Protein AF-A0A2V9WVU8-F1 (afdb_monomer)

Solvent-accessible surface area (backbone atoms only — not comparable to full-atom values): 3895 Å² total; per-residue (Å²): 123,72,86,50,52,62,63,51,49,28,51,48,28,36,51,50,15,48,42,28,66,77,39,42,83,69,42,46,63,52,47,32,64,74,45,59,93,49,76,70,48,75,68,54,44,38,51,51,11,53,50,27,35,53,48,20,51,52,49,48,53,50,49,51,48,32,65,73,69,65,64,126

Mean predicted aligned error: 5.77 Å

Structure (mmCIF, N/CA/C/O backbone):
data_AF-A0A2V9WVU8-F1
#
_entry.id   AF-A0A2V9WVU8-F1
#
loop_
_atom_site.group_PDB
_atom_site.id
_atom_site.type_symbol
_atom_site.label_atom_id
_atom_site.label_alt_id
_atom_site.label_comp_id
_atom_site.label_asym_id
_atom_site.label_entity_id
_atom_site.label_seq_id
_atom_site.pdbx_PDB_ins_code
_atom_site.Cartn_x
_atom_site.Cartn_y
_atom_site.Cartn_z
_atom_site.occupancy
_atom_site.B_iso_or_equiv
_atom_site.auth_seq_id
_atom_site.auth_comp_id
_atom_site.auth_asym_id
_atom_site.auth_atom_id
_atom_site.pdbx_PDB_model_num
ATOM 1 N N . MET A 1 1 ? -3.500 -14.755 18.566 1.00 54.34 1 MET A N 1
ATOM 2 C CA . MET A 1 1 ? -2.783 -13.952 17.541 1.00 54.34 1 MET A CA 1
ATOM 3 C C . MET A 1 1 ? -3.717 -13.424 16.444 1.00 54.34 1 MET A C 1
ATOM 5 O O . MET A 1 1 ? -3.276 -12.628 15.629 1.00 54.34 1 MET A O 1
ATOM 9 N N . GLU A 1 2 ? -5.002 -13.793 16.444 1.00 61.94 2 GLU A N 1
ATOM 10 C CA . GLU A 1 2 ? -5.962 -13.463 15.375 1.00 61.94 2 GLU A CA 1
ATOM 11 C C . GLU A 1 2 ? -6.398 -11.989 15.352 1.00 61.94 2 GLU A C 1
ATOM 13 O O . GLU A 1 2 ? -6.661 -11.442 14.284 1.00 61.94 2 GLU A O 1
ATOM 18 N N . HIS A 1 3 ? -6.375 -11.300 16.498 1.00 69.19 3 HIS A N 1
ATOM 19 C CA . HIS A 1 3 ? -6.754 -9.880 16.586 1.00 69.19 3 HIS A CA 1
ATOM 20 C C . HIS A 1 3 ? -5.805 -8.939 15.823 1.00 69.19 3 HIS A C 1
ATOM 22 O O . HIS A 1 3 ? -6.179 -7.816 15.493 1.00 69.19 3 HIS A O 1
ATOM 28 N N . LEU A 1 4 ? -4.577 -9.387 15.529 1.00 80.06 4 LEU A N 1
ATOM 29 C CA . LEU A 1 4 ? -3.590 -8.593 14.797 1.00 80.06 4 LEU A CA 1
ATOM 30 C C . LEU A 1 4 ? -3.678 -8.789 13.281 1.00 80.06 4 LEU A C 1
ATOM 32 O O . LEU A 1 4 ? -3.138 -7.971 12.545 1.00 80.06 4 LEU A O 1
ATOM 36 N N . THR A 1 5 ? -4.377 -9.814 12.790 1.00 84.94 5 THR A N 1
ATOM 37 C CA . THR A 1 5 ? -4.385 -10.153 11.360 1.00 84.9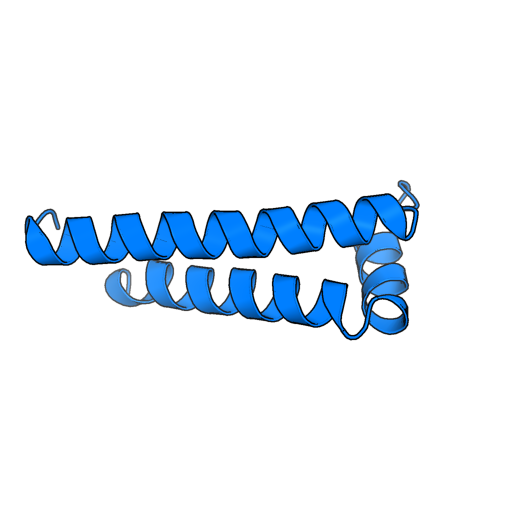4 5 THR A CA 1
ATOM 38 C C . THR A 1 5 ? -5.006 -9.046 10.506 1.00 84.94 5 THR A C 1
ATOM 40 O O . THR A 1 5 ? -4.435 -8.663 9.486 1.00 84.94 5 THR A O 1
ATOM 43 N N . ILE A 1 6 ? -6.136 -8.475 10.939 1.00 84.69 6 ILE A N 1
ATOM 44 C CA . ILE A 1 6 ? -6.806 -7.382 10.217 1.00 84.69 6 ILE A CA 1
ATOM 45 C C . ILE A 1 6 ? -5.954 -6.100 10.175 1.00 84.69 6 ILE A C 1
ATOM 47 O O . ILE A 1 6 ? -5.730 -5.592 9.074 1.00 84.69 6 ILE A O 1
ATOM 51 N N . PRO A 1 7 ? -5.423 -5.569 11.296 1.00 88.00 7 PRO A N 1
ATOM 52 C CA . PRO A 1 7 ? -4.586 -4.368 11.246 1.00 88.00 7 PRO A CA 1
ATOM 53 C C . PRO A 1 7 ? -3.272 -4.567 10.475 1.00 88.00 7 PRO A C 1
ATOM 55 O O . PRO A 1 7 ? -2.793 -3.618 9.851 1.00 88.00 7 PRO A O 1
ATOM 58 N N . LEU A 1 8 ? -2.703 -5.777 10.460 1.00 89.81 8 LEU A N 1
ATOM 59 C CA . LEU A 1 8 ? -1.514 -6.089 9.656 1.00 89.81 8 LEU A CA 1
ATOM 60 C C . LEU A 1 8 ? -1.838 -6.085 8.157 1.00 89.81 8 LEU A C 1
ATOM 62 O O . LEU A 1 8 ? -1.089 -5.515 7.364 1.00 89.81 8 LEU A O 1
ATOM 66 N N . LEU A 1 9 ? -2.990 -6.647 7.777 1.00 89.31 9 LEU A N 1
ATOM 67 C CA . LEU A 1 9 ? -3.468 -6.633 6.397 1.00 89.31 9 LEU A CA 1
ATOM 68 C C . LEU A 1 9 ? -3.765 -5.206 5.913 1.00 89.31 9 LEU A C 1
ATOM 70 O O . LEU A 1 9 ? -3.374 -4.851 4.805 1.00 89.31 9 LEU A O 1
ATOM 74 N N . ILE A 1 10 ? -4.380 -4.369 6.757 1.00 90.69 10 ILE A N 1
ATOM 75 C CA . ILE A 1 10 ? -4.616 -2.944 6.470 1.00 90.69 10 ILE A CA 1
ATOM 76 C C . ILE A 1 10 ? -3.288 -2.235 6.175 1.00 90.69 10 ILE A C 1
ATOM 78 O O . ILE A 1 10 ? -3.146 -1.607 5.130 1.00 90.69 10 ILE A O 1
ATOM 82 N N . GLN A 1 11 ? -2.288 -2.367 7.053 1.00 92.44 11 GLN A N 1
ATOM 83 C CA . GLN A 1 11 ? -0.981 -1.727 6.856 1.00 92.44 11 GLN A CA 1
ATOM 84 C C . GLN A 1 11 ? -0.272 -2.222 5.597 1.00 92.44 11 GLN A C 1
ATOM 86 O O . GLN A 1 11 ? 0.326 -1.422 4.878 1.00 92.44 11 GLN A O 1
ATOM 91 N N . PHE A 1 12 ? -0.367 -3.519 5.302 1.00 90.44 12 PHE A N 1
ATOM 92 C CA . PHE A 1 12 ? 0.207 -4.088 4.092 1.00 90.44 12 PHE A CA 1
ATOM 93 C C . PHE A 1 12 ? -0.465 -3.532 2.830 1.00 90.44 12 PHE A C 1
ATOM 95 O O . PHE A 1 12 ? 0.226 -3.046 1.936 1.00 90.44 12 PHE A O 1
ATOM 102 N N . CYS A 1 13 ? -1.802 -3.531 2.768 1.00 90.31 13 CYS A N 1
ATOM 103 C CA . CYS A 1 13 ? -2.555 -2.981 1.640 1.00 90.31 13 CYS A CA 1
ATOM 104 C C . CYS A 1 13 ? -2.283 -1.485 1.444 1.00 90.31 13 CYS A C 1
ATOM 106 O O . CYS A 1 13 ? -2.080 -1.041 0.313 1.00 90.31 13 CYS A O 1
ATOM 108 N N . LEU A 1 14 ? -2.232 -0.715 2.533 1.00 90.88 14 LEU A N 1
ATOM 109 C CA . LEU A 1 14 ? -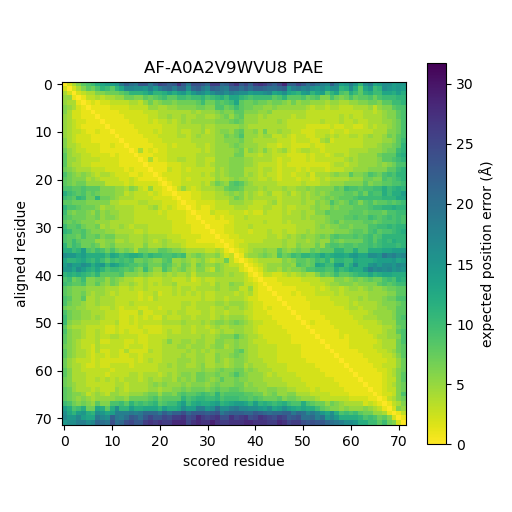1.941 0.713 2.486 1.00 90.88 14 LEU A CA 1
ATOM 110 C C . LEU A 1 14 ? -0.503 0.983 2.035 1.00 90.88 14 LEU A C 1
ATOM 112 O O . LEU A 1 14 ? -0.285 1.782 1.128 1.00 90.88 14 LEU A O 1
ATOM 116 N N . GLY A 1 15 ? 0.476 0.302 2.633 1.00 91.69 15 GLY A N 1
ATOM 117 C CA . GLY A 1 15 ? 1.890 0.456 2.300 1.00 91.69 15 GLY A CA 1
ATOM 118 C C . GLY A 1 15 ? 2.174 0.072 0.852 1.00 91.69 15 GLY A C 1
ATOM 119 O O . GLY A 1 15 ? 2.812 0.833 0.127 1.00 91.69 15 GLY A O 1
ATOM 120 N N . PHE A 1 16 ? 1.624 -1.055 0.398 1.00 88.56 16 PHE A N 1
ATOM 121 C CA . PHE A 1 16 ? 1.708 -1.485 -0.995 1.00 88.56 16 PHE A CA 1
ATOM 122 C C . PHE A 1 16 ? 1.027 -0.488 -1.943 1.00 88.56 16 PHE A C 1
ATOM 124 O O . PHE A 1 16 ? 1.599 -0.111 -2.964 1.00 88.56 16 PHE A O 1
ATOM 131 N N . GLY A 1 17 ? -0.166 -0.010 -1.585 1.00 89.75 17 GLY A N 1
ATOM 132 C CA . GLY A 1 17 ? -0.929 0.951 -2.373 1.00 89.75 17 GLY A CA 1
ATOM 133 C C . GLY A 1 17 ? -0.272 2.332 -2.482 1.00 89.75 17 GLY A C 1
ATOM 134 O O . GLY A 1 17 ? -0.324 2.956 -3.541 1.00 89.75 17 GLY A O 1
ATOM 135 N N . ILE A 1 18 ? 0.398 2.807 -1.433 1.00 91.75 18 ILE A N 1
ATOM 136 C CA . ILE A 1 18 ? 1.188 4.047 -1.470 1.00 91.75 18 ILE A CA 1
ATOM 137 C C . ILE A 1 18 ? 2.466 3.823 -2.279 1.00 91.75 18 ILE A C 1
ATOM 139 O O . ILE A 1 18 ? 2.776 4.612 -3.173 1.00 91.75 18 ILE A O 1
ATOM 143 N N . ALA A 1 19 ? 3.182 2.727 -2.026 1.00 89.00 19 ALA A N 1
ATOM 144 C CA . ALA A 1 19 ? 4.413 2.405 -2.735 1.00 89.00 19 ALA A CA 1
ATOM 145 C C . ALA A 1 19 ? 4.184 2.261 -4.246 1.00 89.00 19 ALA A C 1
ATOM 147 O O . ALA A 1 19 ? 4.999 2.744 -5.027 1.00 89.00 19 ALA A O 1
ATOM 148 N N . GLY A 1 20 ? 3.075 1.660 -4.689 1.00 85.88 20 GLY A N 1
ATOM 149 C CA . GLY A 1 20 ? 2.781 1.507 -6.119 1.00 85.88 20 GLY A CA 1
ATOM 150 C C . GLY A 1 20 ? 2.375 2.813 -6.804 1.00 85.88 20 GLY A C 1
ATOM 151 O O . GLY A 1 20 ? 2.443 2.907 -8.030 1.00 85.88 20 GLY A O 1
ATOM 152 N N . LEU A 1 21 ? 2.000 3.838 -6.030 1.00 87.19 21 LEU A N 1
ATOM 153 C CA . LEU A 1 21 ? 1.668 5.167 -6.536 1.00 87.19 21 LEU A CA 1
ATOM 154 C C . LEU A 1 21 ? 2.890 6.096 -6.567 1.00 87.19 21 LEU A C 1
ATOM 156 O O . LEU A 1 21 ? 3.058 6.828 -7.544 1.00 87.19 21 LEU A O 1
ATOM 160 N N . LEU A 1 22 ? 3.723 6.058 -5.517 1.00 89.50 22 LEU A N 1
ATOM 161 C CA . LEU A 1 22 ? 4.926 6.889 -5.370 1.00 89.50 22 LEU A CA 1
ATOM 162 C C . LEU A 1 22 ? 6.150 6.306 -6.082 1.00 89.50 22 LEU A C 1
ATOM 164 O O . LEU A 1 22 ? 6.967 7.072 -6.580 1.00 89.50 22 LEU A O 1
ATOM 168 N N . TRP A 1 23 ? 6.287 4.978 -6.109 1.00 89.19 23 TRP A N 1
ATOM 169 C CA . TRP A 1 23 ? 7.466 4.280 -6.630 1.00 89.19 23 T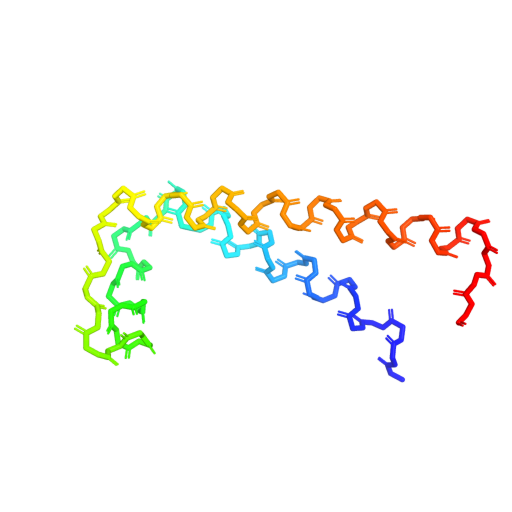RP A CA 1
ATOM 170 C C . TRP A 1 23 ? 7.118 3.155 -7.623 1.00 89.19 23 TRP A C 1
ATOM 172 O O . TRP A 1 23 ? 7.560 2.005 -7.471 1.00 89.19 23 TRP A O 1
ATOM 182 N N . PRO A 1 24 ? 6.323 3.447 -8.671 1.00 85.38 24 PRO A N 1
ATOM 183 C CA . PRO A 1 24 ? 5.871 2.427 -9.612 1.00 85.38 24 PRO A CA 1
ATOM 184 C C . PRO A 1 24 ? 7.032 1.738 -10.350 1.00 85.38 24 PRO A C 1
ATOM 186 O O . PRO A 1 24 ? 6.913 0.571 -10.716 1.00 85.38 24 PRO A O 1
ATOM 189 N N . GLU A 1 25 ? 8.177 2.402 -10.520 1.00 86.50 25 GLU A N 1
ATOM 190 C CA . GLU A 1 25 ? 9.366 1.857 -11.189 1.00 86.50 25 GLU A CA 1
ATOM 191 C C . GLU A 1 25 ? 10.009 0.714 -10.396 1.00 86.50 25 GLU A C 1
ATOM 193 O O . GLU A 1 25 ? 10.620 -0.178 -10.979 1.00 86.50 25 GLU A O 1
ATOM 198 N N . LYS A 1 26 ? 9.880 0.727 -9.063 1.00 86.38 26 LYS A N 1
ATOM 199 C CA . LYS A 1 26 ? 10.427 -0.319 -8.187 1.00 86.38 26 LYS A CA 1
ATOM 200 C C . LYS A 1 26 ? 9.452 -1.473 -8.008 1.00 86.38 26 LYS A C 1
ATOM 202 O O . LYS A 1 26 ? 9.887 -2.614 -7.902 1.00 86.38 26 LYS A O 1
ATOM 207 N N . LEU A 1 27 ? 8.149 -1.193 -8.009 1.00 85.62 27 LEU A N 1
ATOM 208 C CA . LEU A 1 27 ? 7.128 -2.223 -7.827 1.00 85.62 27 LEU A CA 1
ATOM 209 C C . LEU A 1 27 ? 6.790 -2.984 -9.102 1.00 85.62 27 LEU A C 1
ATOM 211 O O . LEU A 1 27 ? 6.513 -4.176 -9.024 1.00 85.62 27 LEU A O 1
ATOM 215 N N . LYS A 1 28 ? 6.859 -2.348 -10.273 1.00 85.81 28 LYS A N 1
ATOM 216 C CA . LYS A 1 28 ? 6.617 -3.021 -11.553 1.00 85.81 28 LYS A CA 1
ATOM 217 C C . LYS A 1 28 ? 7.448 -4.304 -11.739 1.00 85.81 28 LYS A C 1
ATOM 219 O O . LYS A 1 28 ? 6.815 -5.329 -11.966 1.00 85.81 28 LYS A O 1
ATOM 224 N N . PRO A 1 29 ? 8.789 -4.319 -11.583 1.00 87.38 29 PRO A N 1
ATOM 225 C CA . PRO A 1 29 ? 9.569 -5.551 -11.751 1.00 87.38 29 PRO A CA 1
ATOM 226 C C . PRO A 1 29 ? 9.241 -6.622 -10.697 1.00 87.38 29 PRO A C 1
ATOM 228 O O . PRO A 1 29 ? 9.311 -7.818 -10.981 1.00 87.38 29 PRO A O 1
ATOM 231 N N . VAL A 1 30 ? 8.839 -6.208 -9.490 1.00 86.62 30 VAL A N 1
ATOM 232 C CA . VAL A 1 30 ? 8.386 -7.131 -8.437 1.00 86.62 30 VAL A CA 1
ATOM 233 C C . VAL A 1 30 ? 7.064 -7.786 -8.836 1.00 86.62 30 VAL A C 1
ATOM 235 O O . VAL A 1 30 ? 6.956 -9.007 -8.767 1.00 86.62 30 VAL A O 1
ATOM 238 N N . LEU A 1 31 ? 6.082 -7.008 -9.310 1.00 83.94 31 LEU A N 1
ATOM 239 C CA . LEU A 1 31 ? 4.826 -7.563 -9.819 1.00 83.94 31 LEU A CA 1
ATOM 240 C C . LEU A 1 31 ? 5.031 -8.389 -11.089 1.00 83.94 31 LEU A C 1
ATOM 242 O O . LEU A 1 31 ? 4.373 -9.405 -11.229 1.00 83.94 31 LEU A O 1
ATOM 246 N N . GLU A 1 32 ? 5.923 -7.997 -11.996 1.00 87.62 32 GLU A N 1
ATOM 247 C CA . GLU A 1 32 ? 6.242 -8.782 -13.198 1.00 87.62 32 GLU A CA 1
ATOM 248 C C . GLU A 1 32 ? 6.807 -10.157 -12.842 1.00 87.62 32 GLU A C 1
ATOM 250 O O . GLU A 1 32 ? 6.451 -11.152 -13.467 1.00 87.62 32 GLU A O 1
ATOM 255 N N . THR A 1 33 ? 7.645 -10.223 -11.807 1.00 87.88 33 THR A N 1
ATOM 256 C CA . THR A 1 33 ? 8.174 -11.493 -11.298 1.00 87.88 33 THR A CA 1
ATOM 257 C C . THR A 1 33 ? 7.081 -12.304 -10.601 1.00 87.88 33 THR A C 1
ATOM 259 O O . THR A 1 33 ? 6.953 -13.502 -10.834 1.00 87.88 33 THR A O 1
ATOM 262 N N . LEU A 1 34 ? 6.271 -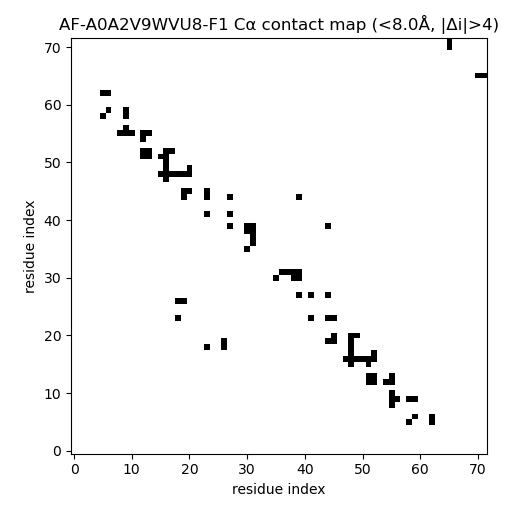11.656 -9.758 1.00 85.88 34 LEU A N 1
ATOM 263 C CA . LEU A 1 34 ? 5.239 -12.318 -8.958 1.00 85.88 34 LEU A CA 1
ATOM 264 C C . LEU A 1 34 ? 4.040 -12.793 -9.794 1.00 85.88 34 LEU A C 1
ATOM 266 O O . LEU A 1 34 ? 3.453 -13.827 -9.497 1.00 85.88 34 LEU A O 1
ATOM 270 N N . MET A 1 35 ? 3.668 -12.033 -10.823 1.00 83.62 35 MET A N 1
ATOM 271 C CA . MET A 1 35 ? 2.527 -12.290 -11.706 1.00 83.62 35 MET A CA 1
ATOM 272 C C . MET A 1 35 ? 2.945 -12.930 -13.033 1.00 83.62 35 MET A C 1
ATOM 274 O O . MET A 1 35 ? 2.145 -12.953 -13.971 1.00 83.62 35 MET A O 1
ATOM 278 N N . PHE A 1 36 ? 4.178 -13.433 -13.142 1.00 84.81 36 PHE A N 1
ATOM 279 C CA . PHE A 1 36 ? 4.672 -14.053 -14.366 1.00 84.81 36 PHE A CA 1
ATOM 280 C C . PHE A 1 36 ? 3.697 -15.137 -14.866 1.00 84.81 36 PHE A C 1
ATOM 282 O O . PHE A 1 36 ? 3.244 -15.962 -14.066 1.00 84.81 36 PHE A O 1
ATOM 289 N N . PRO A 1 37 ? 3.364 -15.171 -16.172 1.00 84.31 37 PRO A N 1
ATOM 290 C CA . PRO A 1 37 ? 3.952 -14.421 -17.295 1.00 84.31 37 PRO A CA 1
ATOM 291 C C . PRO A 1 37 ? 3.251 -13.093 -17.640 1.00 84.31 37 PRO A C 1
ATOM 293 O O . PRO A 1 37 ? 3.468 -12.539 -18.717 1.00 84.31 37 PRO A O 1
ATOM 296 N N . TRP A 1 38 ? 2.374 -12.582 -16.777 1.00 80.25 38 TRP A N 1
ATOM 297 C CA . TRP A 1 38 ? 1.649 -11.342 -17.032 1.00 80.25 38 TRP A CA 1
ATOM 298 C C . TRP A 1 38 ? 2.535 -10.122 -16.767 1.00 80.25 38 TRP A C 1
ATOM 300 O O . TRP A 1 38 ? 2.991 -9.909 -15.646 1.00 80.25 38 TRP A O 1
ATOM 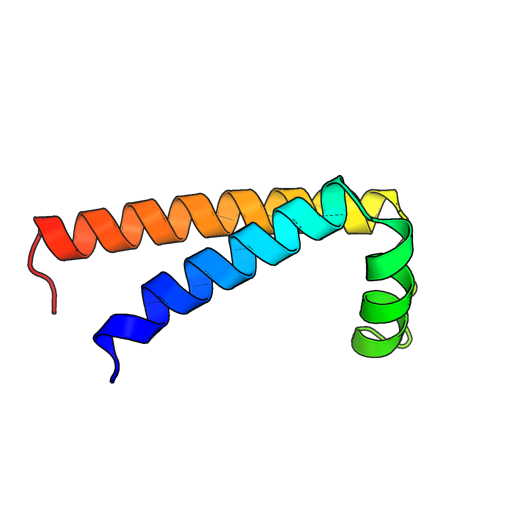310 N N . PHE A 1 39 ? 2.731 -9.282 -17.786 1.00 80.75 39 PHE A N 1
ATOM 311 C CA . PHE A 1 39 ? 3.506 -8.044 -17.681 1.00 80.75 39 PHE A CA 1
ATOM 312 C C . PHE A 1 39 ? 2.573 -6.848 -17.447 1.00 80.75 39 PHE A C 1
ATOM 314 O O . PHE A 1 39 ? 2.022 -6.294 -18.407 1.00 80.75 39 PHE A O 1
ATOM 321 N N . PRO A 1 40 ? 2.335 -6.429 -16.189 1.00 79.06 40 PRO A N 1
ATOM 322 C CA . PRO A 1 40 ? 1.473 -5.293 -15.911 1.00 79.06 40 PRO A CA 1
ATOM 323 C C . PRO A 1 40 ? 2.045 -4.007 -16.513 1.00 79.06 40 PRO A C 1
ATOM 325 O O . PRO A 1 40 ? 3.181 -3.602 -16.259 1.00 79.06 40 PRO A O 1
ATOM 328 N N . SER A 1 41 ? 1.211 -3.307 -17.281 1.00 86.38 41 SER A N 1
ATOM 329 C CA . SER A 1 41 ? 1.516 -1.937 -17.688 1.00 86.38 41 SER A CA 1
ATOM 330 C C . SER A 1 41 ? 1.494 -1.000 -16.475 1.00 86.38 41 SER A C 1
ATOM 332 O O . SER A 1 41 ? 0.792 -1.242 -15.490 1.00 86.38 41 SER A O 1
ATOM 334 N N . TYR A 1 42 ? 2.203 0.128 -16.558 1.00 83.38 42 TYR A N 1
ATOM 335 C CA . TYR A 1 42 ? 2.216 1.144 -15.494 1.00 83.38 42 TYR A CA 1
ATOM 336 C C . TYR A 1 42 ? 0.812 1.639 -15.102 1.00 83.38 42 TYR A C 1
ATOM 338 O O . TYR A 1 42 ? 0.561 1.959 -13.941 1.00 83.38 42 TYR A O 1
ATOM 346 N N . ARG A 1 43 ? -0.131 1.668 -16.055 1.00 85.94 43 ARG A N 1
ATOM 347 C CA . ARG A 1 43 ? -1.533 2.029 -15.797 1.00 85.94 43 ARG A CA 1
ATOM 348 C C . ARG A 1 43 ? -2.243 0.966 -14.959 1.00 85.94 43 ARG A C 1
ATOM 350 O O . ARG A 1 43 ? -2.957 1.307 -14.022 1.00 85.94 43 ARG A O 1
ATOM 357 N N . VAL A 1 44 ? -2.023 -0.309 -15.274 1.00 86.94 44 VAL A N 1
ATOM 358 C CA . VAL A 1 44 ? -2.583 -1.435 -14.514 1.00 86.94 44 VAL A CA 1
ATOM 359 C C . VAL A 1 44 ? -2.014 -1.450 -13.099 1.00 86.94 44 VAL A C 1
ATOM 361 O O . VAL A 1 44 ? -2.789 -1.574 -12.154 1.00 86.94 44 VAL A O 1
ATOM 364 N N . LEU A 1 45 ? -0.704 -1.233 -12.943 1.00 87.19 45 LEU A N 1
ATOM 365 C CA . LEU A 1 45 ? -0.058 -1.120 -11.634 1.00 87.19 45 LEU A CA 1
ATOM 366 C C . LEU A 1 45 ? -0.684 -0.003 -10.791 1.00 87.19 45 LEU A C 1
ATOM 368 O O . LEU A 1 45 ? -1.074 -0.245 -9.653 1.00 87.19 45 LEU A O 1
ATOM 372 N N . ARG A 1 46 ? -0.859 1.197 -11.361 1.00 87.56 46 ARG A N 1
ATOM 373 C CA . ARG A 1 46 ? -1.524 2.314 -10.670 1.00 87.56 46 ARG A CA 1
ATOM 374 C C . ARG A 1 46 ? -2.952 1.974 -10.250 1.00 87.56 46 ARG A C 1
ATOM 376 O O . ARG A 1 46 ? -3.324 2.269 -9.118 1.00 87.56 46 ARG A O 1
ATOM 383 N N . ASN A 1 47 ? -3.731 1.326 -11.115 1.00 90.88 47 ASN A N 1
ATOM 384 C CA . ASN A 1 47 ? -5.093 0.906 -10.777 1.00 90.88 47 ASN A CA 1
ATOM 385 C C . ASN A 1 47 ? -5.110 -0.119 -9.632 1.00 90.88 47 ASN A C 1
ATOM 387 O O . ASN A 1 47 ? -5.938 -0.003 -8.733 1.00 90.88 47 ASN A O 1
ATOM 391 N N . HIS A 1 48 ? -4.178 -1.079 -9.624 1.00 89.00 48 HIS A N 1
AT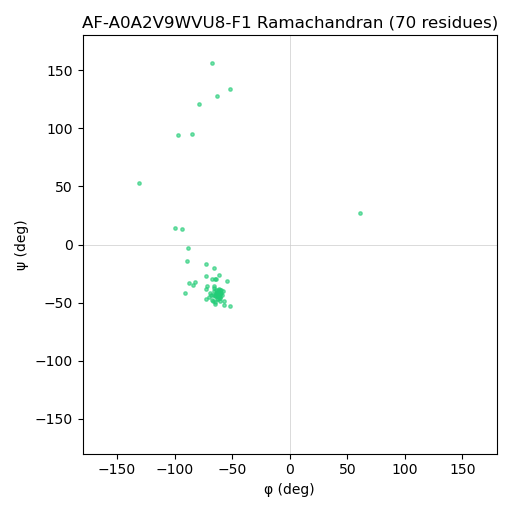OM 392 C CA . HIS A 1 48 ? -4.027 -2.032 -8.518 1.00 89.00 48 HIS A CA 1
ATOM 3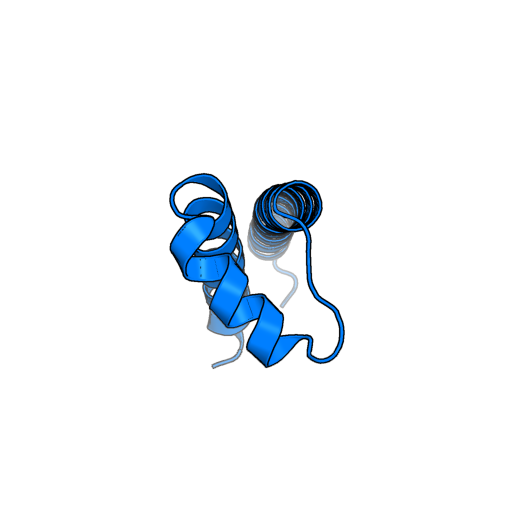93 C C . HIS A 1 48 ? -3.624 -1.324 -7.223 1.00 89.00 48 HIS A C 1
ATOM 395 O O . HIS A 1 48 ? -4.152 -1.641 -6.163 1.00 89.00 48 HIS A O 1
ATOM 401 N N . SER A 1 49 ? -2.752 -0.320 -7.315 1.00 88.75 49 SER A N 1
ATOM 402 C CA . SER A 1 49 ? -2.341 0.515 -6.187 1.00 88.75 49 SER A CA 1
ATOM 403 C C . SER A 1 49 ? -3.522 1.258 -5.562 1.00 88.75 49 SER A C 1
ATOM 405 O O . SER A 1 49 ? -3.728 1.197 -4.354 1.00 88.75 49 SER A O 1
ATOM 407 N N . VAL A 1 50 ? -4.343 1.914 -6.387 1.00 91.12 50 VAL A N 1
ATOM 408 C CA . VAL A 1 50 ? -5.564 2.601 -5.936 1.00 91.12 50 VAL A CA 1
ATOM 409 C C . VAL A 1 50 ? -6.564 1.601 -5.355 1.00 91.12 50 VAL A C 1
ATOM 411 O O . VAL A 1 50 ? -7.143 1.860 -4.302 1.00 91.12 50 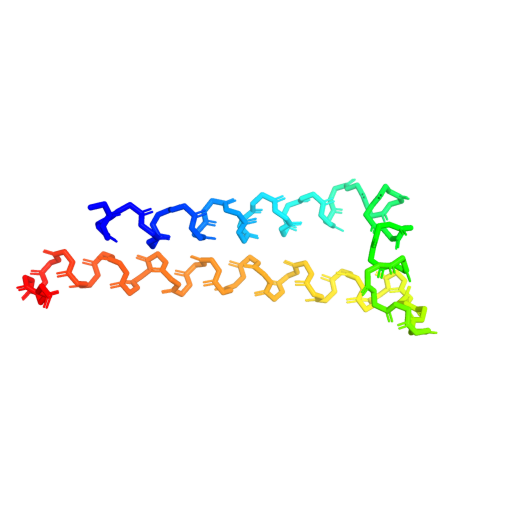VAL A O 1
ATOM 414 N N . GLY A 1 51 ? -6.725 0.436 -5.989 1.00 92.19 51 GLY A N 1
ATOM 415 C CA . GLY A 1 51 ? -7.557 -0.651 -5.476 1.00 92.19 51 GLY A CA 1
ATOM 416 C C . GLY A 1 51 ? -7.097 -1.150 -4.104 1.00 92.19 51 GLY A C 1
ATOM 417 O O . GLY A 1 51 ? -7.927 -1.339 -3.221 1.00 92.19 51 GLY A O 1
ATOM 418 N N . ALA A 1 52 ? -5.787 -1.290 -3.886 1.00 91.25 52 ALA A N 1
ATOM 419 C CA . ALA A 1 52 ? -5.216 -1.688 -2.601 1.00 91.25 52 ALA A CA 1
ATOM 420 C C . ALA A 1 52 ? -5.457 -0.636 -1.505 1.00 91.25 52 ALA A C 1
ATOM 422 O O . ALA A 1 52 ? -5.808 -0.998 -0.383 1.00 91.25 52 ALA A O 1
ATOM 423 N N . ILE A 1 53 ? -5.351 0.659 -1.830 1.00 91.56 53 ILE A N 1
ATOM 424 C CA . ILE A 1 53 ? -5.699 1.747 -0.899 1.00 91.56 53 ILE A CA 1
ATOM 425 C C . ILE A 1 53 ? -7.191 1.696 -0.551 1.00 91.56 53 ILE A C 1
ATOM 427 O O . ILE A 1 53 ? -7.553 1.765 0.623 1.00 91.56 53 ILE A O 1
ATOM 431 N N . LEU A 1 54 ? -8.063 1.543 -1.553 1.00 93.44 54 LEU A N 1
ATOM 432 C CA . LEU A 1 54 ? -9.506 1.475 -1.330 1.00 93.44 54 LEU A CA 1
ATOM 433 C C . LEU A 1 54 ? -9.878 0.258 -0.475 1.00 93.44 54 LEU A C 1
ATOM 435 O O . LEU A 1 54 ? -10.645 0.384 0.477 1.00 93.44 54 LEU A O 1
ATOM 439 N N . LEU A 1 55 ? -9.282 -0.902 -0.760 1.00 91.00 55 LEU A N 1
ATOM 440 C CA . LEU A 1 55 ? -9.453 -2.113 0.036 1.00 91.00 55 LEU A CA 1
ATOM 441 C C . LEU A 1 55 ? -8.968 -1.911 1.475 1.00 91.00 55 LEU A C 1
ATOM 443 O O . LEU A 1 55 ? -9.665 -2.297 2.409 1.00 91.00 55 LEU A O 1
ATOM 447 N N . SER A 1 56 ? -7.820 -1.259 1.668 1.00 91.25 56 SER A N 1
ATOM 448 C CA . SER A 1 56 ? -7.318 -0.909 2.999 1.00 91.25 56 SER A CA 1
ATOM 449 C C . SER A 1 56 ? -8.309 -0.040 3.772 1.00 91.25 56 SER A C 1
ATOM 451 O O . SER A 1 56 ? -8.485 -0.240 4.973 1.00 91.25 56 SER A O 1
ATOM 453 N N . PHE A 1 57 ? -8.958 0.916 3.105 1.00 92.25 57 PHE A N 1
ATOM 454 C CA . PHE A 1 57 ? -9.967 1.768 3.727 1.00 92.25 57 PHE A CA 1
ATOM 455 C C . PHE A 1 57 ? -11.213 0.968 4.122 1.00 92.25 57 PHE A C 1
ATOM 457 O O . PHE A 1 57 ? -11.696 1.096 5.244 1.00 92.25 57 PHE A O 1
ATOM 464 N N . VAL A 1 58 ? -11.691 0.079 3.246 1.00 93.38 58 VAL A N 1
ATOM 465 C CA . VAL A 1 58 ? -12.818 -0.819 3.547 1.00 93.38 58 VAL A CA 1
ATOM 466 C C . VAL A 1 58 ? -12.492 -1.727 4.732 1.00 93.38 58 VAL A C 1
ATOM 468 O O . VAL A 1 58 ? -13.298 -1.837 5.652 1.00 93.38 58 VAL A O 1
ATOM 471 N N . LEU A 1 59 ? -11.305 -2.338 4.756 1.00 90.19 59 LEU A N 1
ATOM 472 C CA . LEU A 1 59 ? -10.864 -3.184 5.866 1.00 90.19 59 LEU A CA 1
ATOM 473 C C . LEU A 1 59 ? -10.779 -2.404 7.180 1.00 90.19 59 LEU A C 1
ATOM 475 O O . LEU A 1 59 ? -11.165 -2.932 8.218 1.00 90.19 59 LEU A O 1
ATOM 479 N N . LEU A 1 60 ? -10.334 -1.147 7.138 1.00 90.56 60 LEU A N 1
ATOM 480 C CA . LEU A 1 60 ? -10.315 -0.266 8.302 1.00 90.56 60 LEU A CA 1
ATOM 481 C C . LEU A 1 60 ? -11.730 0.049 8.802 1.00 90.56 60 LEU A C 1
ATOM 483 O O . LEU A 1 60 ? -11.981 -0.055 9.999 1.00 90.56 60 LEU A O 1
ATOM 487 N N . VAL A 1 61 ? -12.671 0.357 7.908 1.00 91.69 61 VAL A N 1
ATOM 488 C CA . VAL A 1 61 ? -14.082 0.569 8.275 1.00 91.69 61 VAL A CA 1
ATOM 489 C C . VAL A 1 61 ? -14.682 -0.696 8.886 1.00 91.69 61 VAL A C 1
ATOM 491 O O . VAL A 1 61 ? -15.330 -0.619 9.926 1.00 91.69 61 VAL A O 1
ATOM 494 N N . VAL A 1 62 ? -14.432 -1.866 8.293 1.00 89.62 62 VAL A N 1
ATOM 495 C CA . VAL A 1 62 ? -14.890 -3.156 8.829 1.00 89.62 62 VAL A CA 1
ATOM 496 C C . VAL A 1 62 ? -14.268 -3.432 10.195 1.00 89.62 62 VAL A C 1
ATOM 498 O O . VAL A 1 62 ? -14.971 -3.871 11.098 1.00 89.62 62 VAL A O 1
ATOM 501 N N . PHE A 1 63 ? -12.978 -3.155 10.375 1.00 87.44 63 PHE A N 1
ATOM 502 C CA . PHE A 1 63 ? -12.292 -3.330 11.652 1.00 87.44 63 PHE A CA 1
ATOM 503 C C . PHE A 1 63 ? -12.886 -2.433 12.741 1.00 87.44 63 PHE A C 1
ATOM 505 O O . PHE A 1 63 ? -13.207 -2.916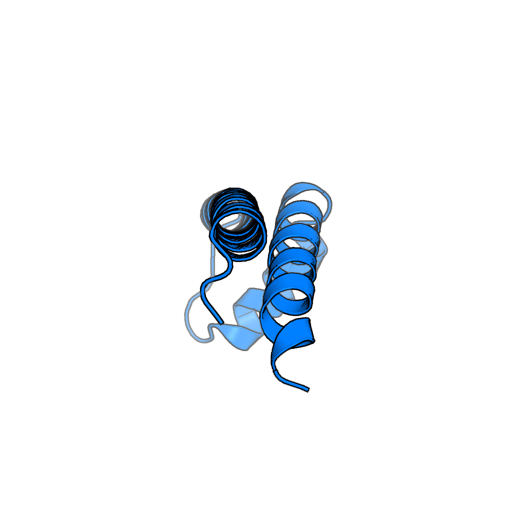 13.823 1.00 87.44 63 PHE A O 1
ATOM 512 N N . ILE A 1 64 ? -13.106 -1.150 12.438 1.00 87.88 64 ILE A N 1
ATOM 513 C CA . ILE A 1 64 ? -13.747 -0.202 13.357 1.00 87.88 64 ILE A CA 1
ATOM 514 C C . ILE A 1 64 ? -15.178 -0.641 13.668 1.00 87.88 64 ILE A C 1
ATOM 516 O O . ILE A 1 64 ? -15.574 -0.626 14.829 1.00 87.88 64 ILE A O 1
ATOM 520 N N . ALA A 1 65 ? -15.942 -1.075 12.664 1.00 88.44 65 ALA A N 1
ATOM 521 C CA . ALA A 1 65 ? -17.291 -1.585 12.866 1.00 88.44 65 ALA A CA 1
ATOM 522 C C . ALA A 1 65 ? -17.284 -2.820 13.775 1.00 88.44 65 ALA A C 1
ATOM 524 O O . ALA A 1 65 ? -18.066 -2.876 14.715 1.00 88.44 65 ALA A O 1
ATOM 525 N N . ARG A 1 66 ? -16.374 -3.778 13.571 1.00 85.12 66 ARG A N 1
ATOM 526 C CA . ARG A 1 66 ? -16.254 -4.950 14.452 1.00 85.12 66 ARG A CA 1
ATOM 527 C C . ARG A 1 66 ? -15.883 -4.574 15.881 1.00 85.12 66 ARG A C 1
ATOM 529 O O . ARG A 1 66 ? -16.501 -5.094 16.801 1.00 85.12 66 ARG A O 1
ATOM 536 N N . LEU A 1 67 ? -14.945 -3.641 16.064 1.00 84.31 67 LEU A N 1
ATOM 537 C CA . LEU A 1 67 ? -14.600 -3.122 17.390 1.00 84.31 67 LEU A CA 1
ATOM 538 C C . LEU A 1 67 ? -15.787 -2.422 18.060 1.00 84.31 67 LEU A C 1
ATOM 540 O O . LEU A 1 67 ? -16.020 -2.615 19.247 1.00 84.31 67 LEU A O 1
ATOM 544 N N . HIS A 1 68 ? -16.544 -1.625 17.305 1.00 82.56 68 HIS A N 1
ATOM 545 C CA . HIS A 1 68 ? -17.687 -0.879 17.826 1.00 82.56 68 HIS A CA 1
ATOM 546 C C . HIS A 1 68 ? -18.895 -1.780 18.131 1.00 82.56 68 HIS A C 1
ATOM 548 O O . HIS A 1 68 ? -19.593 -1.557 19.114 1.00 82.56 68 HIS A O 1
ATOM 554 N N . PHE A 1 69 ? -19.155 -2.795 17.303 1.00 79.94 69 PHE A N 1
ATOM 555 C CA . PHE A 1 69 ? -20.267 -3.735 17.481 1.00 79.94 69 PHE A CA 1
ATOM 556 C C . PHE A 1 69 ? -19.916 -4.950 18.355 1.00 79.94 69 PHE A C 1
ATOM 558 O O . PHE A 1 69 ? -20.800 -5.757 18.624 1.00 79.94 69 PHE A O 1
ATOM 565 N N . GLY A 1 70 ? -18.663 -5.088 18.806 1.00 66.38 70 GLY A N 1
ATOM 566 C CA . GLY A 1 70 ? -18.232 -6.179 19.686 1.00 66.38 70 GLY A CA 1
ATOM 567 C C . GLY A 1 70 ? -18.393 -7.573 19.073 1.00 66.38 70 GLY A C 1
ATOM 568 O O . GLY A 1 70 ? -18.609 -8.535 19.802 1.00 66.38 70 GLY A O 1
ATOM 569 N N . ILE A 1 71 ? -18.346 -7.683 17.742 1.00 62.91 71 ILE A N 1
ATOM 570 C CA . ILE A 1 71 ? -18.434 -8.976 17.055 1.00 62.91 71 ILE A CA 1
ATOM 571 C C . ILE A 1 71 ? -17.027 -9.572 17.025 1.00 62.91 71 ILE A C 1
ATOM 573 O O . ILE A 1 71 ? -16.220 -9.212 16.159 1.00 62.91 71 ILE A O 1
ATOM 577 N N . GLU A 1 72 ? -16.747 -10.418 18.017 1.00 57.06 72 GLU A N 1
ATOM 578 C CA . GLU A 1 72 ? -15.557 -11.278 18.091 1.00 57.06 72 GLU A CA 1
ATOM 579 C C . GLU A 1 72 ? -15.551 -12.328 16.969 1.00 57.06 72 GLU A C 1
ATOM 581 O O . GLU A 1 72 ? -16.605 -12.963 16.724 1.00 57.06 72 GLU A O 1
#

Sequence (72 aa):
MEHLTIPLLIQFCLGFGIAGLLWPEKLKPVLETLMFPWFPSYRVLRNHSVGAILLSFVLLVVFIARLHFGIE

Foldseek 3Di:
DVLCPLVVLLCVLLVQLVCCQPPVVVVQVVCVVVVPPDRDDNVNSNVSSVVSNVVSVVSVVVSVVCVVVVPD

Radius of gyration: 14.57 Å; Cα contacts (8 Å, |Δi|>4): 53; chains: 1; bounding box: 31×21×37 Å

Secondary structure (DSSP, 8-state):
-GGGHHHHHHHHHHHHHHHHHH-HHHHHHHHHHHTTT----HHHHHHHHHHHHHHHHHHHHHHHHHHHHT--

pLDDT: mean 85.54, std 7.97, range [54.34, 93.44]